Protein AF-A0A1A8L7V0-F1 (afdb_monomer)

Radius of gyration: 15.77 Å; Cα contacts (8 Å, |Δi|>4): 167; chains: 1; bounding box: 42×20×43 Å

Secondary structure (DSSP, 8-state):
-B-TT--B-EEEEEEE-SS-EEEEEEETTS-EEEEEEE-S---TT-SEEEEEEEETTS-EEEEEEEE-----SSS-TT--EEEE-

Structure (mmCIF, N/CA/C/O backbone):
data_AF-A0A1A8L7V0-F1
#
_entry.id   AF-A0A1A8L7V0-F1
#
loop_
_atom_site.group_PDB
_atom_site.id
_atom_site.type_symbol
_atom_site.la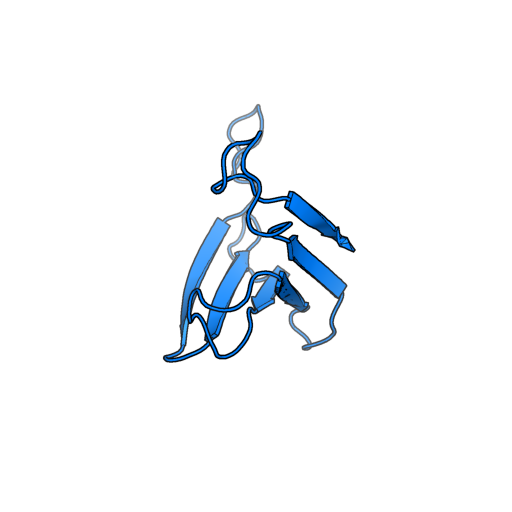bel_atom_id
_atom_site.label_alt_id
_atom_site.label_comp_id
_atom_site.label_asym_id
_atom_site.label_entity_id
_atom_site.label_seq_id
_atom_site.pdbx_PDB_ins_code
_atom_site.Cartn_x
_atom_site.Cartn_y
_atom_site.Cartn_z
_atom_site.occupancy
_atom_site.B_iso_or_equiv
_atom_site.auth_seq_id
_atom_site.auth_comp_id
_atom_site.auth_asym_id
_atom_site.auth_atom_id
_atom_site.pdbx_PDB_model_num
ATOM 1 N N . ALA A 1 1 ? -15.097 3.240 2.825 1.00 86.56 1 ALA A N 1
ATOM 2 C CA . ALA A 1 1 ? -16.002 2.945 1.694 1.00 86.56 1 ALA A CA 1
ATOM 3 C C . ALA A 1 1 ? -17.437 2.893 2.199 1.00 86.56 1 ALA A C 1
ATOM 5 O O . ALA A 1 1 ? -17.638 2.499 3.340 1.00 86.56 1 ALA A O 1
ATOM 6 N N . TYR A 1 2 ? -18.414 3.295 1.386 1.00 92.44 2 TYR A N 1
ATOM 7 C CA . TYR A 1 2 ? -19.838 3.236 1.732 1.00 92.44 2 TYR A CA 1
ATOM 8 C C . TYR A 1 2 ? -20.574 2.317 0.757 1.00 92.44 2 TYR A C 1
ATOM 10 O O . TYR A 1 2 ? -20.209 2.242 -0.415 1.00 92.44 2 TYR A O 1
ATOM 18 N N . SER A 1 3 ? -21.603 1.626 1.239 1.00 94.44 3 SER A N 1
ATOM 19 C CA . SER A 1 3 ? -22.506 0.834 0.401 1.00 94.44 3 SER A CA 1
ATOM 20 C C . SER A 1 3 ? -23.441 1.732 -0.416 1.00 94.44 3 SER A C 1
ATOM 22 O O . SER A 1 3 ? -23.557 2.933 -0.162 1.00 94.44 3 SER A O 1
ATOM 24 N N . SER A 1 4 ? -24.173 1.143 -1.368 1.00 94.50 4 SER A N 1
ATOM 25 C CA . SER A 1 4 ? -25.210 1.842 -2.148 1.00 94.50 4 SER A CA 1
ATOM 26 C C . SER A 1 4 ? -26.312 2.458 -1.275 1.00 94.50 4 SER A C 1
ATOM 28 O O . SER A 1 4 ? -26.933 3.444 -1.662 1.00 94.50 4 SER A O 1
ATOM 30 N N . GLN A 1 5 ? -26.510 1.921 -0.068 1.00 96.12 5 GLN A N 1
ATOM 31 C CA . GLN A 1 5 ? -27.452 2.408 0.941 1.00 96.12 5 GLN A CA 1
ATOM 32 C C . GLN A 1 5 ? -26.837 3.450 1.893 1.00 96.12 5 GLN A C 1
ATOM 34 O O . GLN A 1 5 ? -27.477 3.837 2.864 1.00 96.12 5 GLN A O 1
ATOM 39 N N . LYS A 1 6 ? -25.604 3.911 1.634 1.00 93.00 6 LYS A N 1
ATOM 40 C CA . LYS A 1 6 ? -24.841 4.854 2.474 1.00 93.00 6 LYS A CA 1
ATOM 41 C C . LYS A 1 6 ? -24.456 4.332 3.867 1.00 93.00 6 LYS A C 1
ATOM 43 O O . LYS A 1 6 ? -24.112 5.130 4.733 1.00 93.00 6 LYS A O 1
ATOM 48 N N . HIS A 1 7 ? -24.417 3.016 4.078 1.00 95.88 7 HIS A N 1
ATOM 49 C CA . HIS A 1 7 ? -23.793 2.449 5.281 1.00 95.88 7 HIS A CA 1
ATOM 50 C C . HIS A 1 7 ? -22.274 2.396 5.120 1.00 95.88 7 HIS A C 1
ATOM 52 O O . HIS A 1 7 ? -21.788 1.999 4.057 1.00 95.88 7 HIS A O 1
ATOM 58 N N . LEU A 1 8 ? -21.533 2.798 6.155 1.00 95.44 8 LEU A N 1
ATOM 59 C CA . LEU A 1 8 ? -20.077 2.673 6.18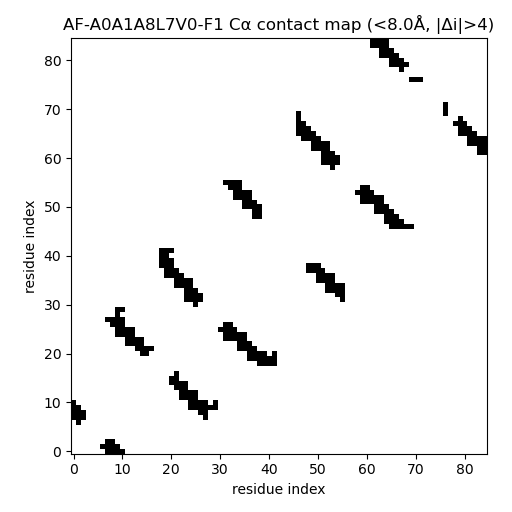5 1.00 95.44 8 LEU A CA 1
ATOM 60 C C . LEU A 1 8 ? -19.710 1.184 6.145 1.00 95.44 8 LEU A C 1
ATOM 62 O O . LEU A 1 8 ? -20.182 0.417 6.970 1.00 95.44 8 LEU A O 1
ATOM 66 N N . ILE A 1 9 ? -18.889 0.785 5.176 1.00 95.81 9 ILE A N 1
ATOM 67 C CA . ILE A 1 9 ? -18.355 -0.583 5.045 1.00 95.81 9 ILE A CA 1
ATOM 68 C C . ILE A 1 9 ? -17.056 -0.719 5.848 1.00 95.81 9 ILE A C 1
ATOM 70 O O . ILE A 1 9 ? -16.766 -1.770 6.403 1.00 95.81 9 ILE A O 1
ATOM 74 N N . GLY A 1 10 ? -16.265 0.352 5.882 1.00 95.75 10 GLY A N 1
ATOM 75 C CA . GLY A 1 10 ? -14.977 0.374 6.560 1.00 95.75 10 GLY A CA 1
ATOM 76 C C . GLY A 1 10 ? -14.142 1.587 6.186 1.00 95.75 10 GLY A C 1
ATOM 77 O O . GLY A 1 10 ? -14.526 2.393 5.323 1.00 95.75 10 GLY A O 1
ATOM 78 N N . THR A 1 11 ? -12.989 1.717 6.823 1.00 96.56 11 THR A N 1
ATOM 79 C CA . THR A 1 11 ? -12.069 2.848 6.673 1.00 96.56 11 THR A CA 1
ATOM 80 C C . THR A 1 11 ? -10.656 2.365 6.366 1.00 96.56 11 THR A C 1
ATOM 82 O O . THR A 1 11 ? -10.302 1.213 6.597 1.00 96.56 11 THR A O 1
ATOM 85 N N . VAL A 1 12 ? -9.847 3.249 5.785 1.00 95.44 12 VAL A N 1
ATOM 86 C CA . VAL A 1 12 ? -8.421 2.998 5.565 1.00 95.44 12 VAL A CA 1
ATOM 87 C C . VAL A 1 12 ? -7.653 4.133 6.217 1.00 95.44 12 VAL A C 1
ATOM 89 O O . VAL A 1 12 ? -7.873 5.298 5.884 1.00 95.44 12 VAL A O 1
ATOM 92 N N . TYR A 1 13 ? -6.755 3.795 7.135 1.00 93.94 13 TYR A N 1
ATOM 93 C CA . TYR A 1 13 ? -5.874 4.747 7.795 1.00 93.94 13 TYR A CA 1
ATOM 94 C C . TYR A 1 13 ? -4.480 4.660 7.192 1.00 93.94 13 TYR A C 1
ATOM 96 O O . TYR A 1 13 ? -3.861 3.595 7.161 1.00 93.94 13 TYR A O 1
ATOM 104 N N . GLN A 1 14 ? -3.958 5.802 6.751 1.00 91.56 14 GLN A N 1
ATOM 105 C CA . GLN A 1 14 ? -2.541 5.926 6.435 1.00 91.56 14 GLN A CA 1
ATOM 106 C C . GLN A 1 14 ? -1.771 6.036 7.747 1.00 91.56 14 GLN A C 1
ATOM 108 O O . GLN A 1 14 ? -1.865 7.036 8.461 1.00 91.56 14 GLN A O 1
ATOM 113 N N . ARG A 1 15 ? -1.033 4.983 8.086 1.00 88.31 15 ARG A N 1
ATOM 114 C CA . ARG A 1 15 ? -0.115 4.975 9.220 1.00 88.31 15 ARG A CA 1
ATOM 115 C C . ARG A 1 15 ? 1.284 5.298 8.711 1.00 88.31 15 ARG A C 1
ATOM 117 O O . ARG A 1 15 ? 1.629 5.033 7.561 1.00 88.31 15 ARG A O 1
ATOM 124 N N . TRP A 1 16 ? 2.092 5.896 9.573 1.00 66.75 16 TRP A N 1
ATOM 125 C CA . TRP A 1 16 ? 3.445 6.301 9.223 1.00 66.75 16 TRP A CA 1
ATOM 126 C C . TRP A 1 16 ? 4.463 5.462 9.982 1.00 66.75 16 TRP A C 1
ATOM 128 O O . TRP A 1 16 ? 4.379 5.305 11.197 1.00 66.75 16 TRP A O 1
ATOM 138 N N . SER A 1 17 ? 5.445 4.960 9.246 1.00 67.19 17 SER A N 1
ATOM 139 C CA . SER A 1 17 ? 6.737 4.521 9.758 1.00 67.19 17 SER A CA 1
ATOM 140 C C . SER A 1 17 ? 7.795 5.236 8.926 1.00 67.19 17 SER A C 1
ATOM 142 O O . SER A 1 17 ? 7.565 5.475 7.741 1.00 67.19 17 SER A O 1
ATOM 144 N N . MET A 1 18 ? 8.940 5.592 9.521 1.00 65.25 18 MET A N 1
ATOM 145 C CA . MET A 1 18 ? 9.964 6.416 8.854 1.00 65.25 18 MET A CA 1
ATOM 146 C C . MET A 1 18 ? 10.421 5.862 7.496 1.00 65.25 18 MET A C 1
ATOM 148 O O . MET A 1 18 ? 10.886 6.626 6.656 1.00 65.25 18 MET A O 1
ATOM 152 N N . PHE A 1 19 ? 10.273 4.555 7.275 1.00 68.56 19 PHE A N 1
ATOM 153 C CA . PHE A 1 19 ? 10.771 3.880 6.079 1.00 68.56 19 PHE A CA 1
ATOM 154 C C . PHE A 1 19 ? 9.758 2.940 5.417 1.00 68.56 19 PHE A C 1
ATOM 156 O O . PHE A 1 19 ? 9.982 2.498 4.297 1.00 68.56 19 PHE A O 1
ATOM 163 N N . THR A 1 20 ? 8.625 2.659 6.060 1.00 71.69 20 THR A N 1
ATOM 164 C CA . THR A 1 20 ? 7.690 1.628 5.595 1.00 71.69 20 THR A CA 1
ATOM 165 C C . THR A 1 20 ? 6.310 2.240 5.389 1.00 71.69 20 THR A C 1
ATOM 167 O O . THR A 1 20 ? 5.698 2.674 6.370 1.00 71.69 20 THR A O 1
ATOM 170 N N . PRO A 1 21 ? 5.775 2.269 4.156 1.00 79.44 21 PRO A N 1
ATOM 171 C CA . PRO A 1 21 ? 4.390 2.660 3.960 1.00 79.44 21 PRO A CA 1
ATOM 172 C C . PRO A 1 21 ? 3.492 1.597 4.603 1.00 79.44 21 PRO A C 1
ATOM 174 O O . PRO A 1 21 ? 3.622 0.403 4.317 1.00 79.44 21 PRO A O 1
ATOM 177 N N . LEU A 1 22 ? 2.607 2.041 5.495 1.00 89.56 22 LEU A N 1
ATOM 178 C CA . LEU A 1 22 ? 1.698 1.186 6.245 1.00 89.56 22 LEU A CA 1
ATOM 179 C C . LEU A 1 22 ? 0.273 1.714 6.089 1.00 89.56 22 LEU A C 1
ATOM 181 O O . LEU A 1 22 ? -0.031 2.839 6.482 1.00 89.56 22 LEU A O 1
ATOM 185 N N . LEU A 1 23 ? -0.611 0.892 5.539 1.00 93.06 23 LEU A N 1
ATOM 186 C CA . LEU A 1 23 ? -2.043 1.167 5.520 1.00 93.06 23 LEU A CA 1
ATOM 187 C C . LEU A 1 23 ? -2.737 0.188 6.452 1.00 93.06 23 LEU A C 1
ATOM 189 O O . LEU A 1 23 ? -2.456 -1.006 6.426 1.00 93.06 23 LEU A O 1
ATOM 193 N N . GLU A 1 24 ? -3.647 0.690 7.267 1.00 95.06 24 GLU A N 1
ATOM 194 C CA . GLU A 1 24 ? -4.487 -0.128 8.131 1.00 95.06 24 GLU A CA 1
ATOM 195 C C . GLU A 1 24 ? -5.915 -0.086 7.597 1.00 95.06 24 GLU A C 1
ATOM 197 O O . GLU A 1 24 ? -6.470 0.996 7.401 1.00 95.06 24 GLU A O 1
ATOM 202 N N . VAL A 1 25 ? -6.485 -1.256 7.315 1.00 95.50 25 VAL A N 1
ATOM 203 C CA . VAL A 1 25 ? -7.855 -1.400 6.821 1.00 95.50 25 VAL A CA 1
ATOM 204 C C . VAL A 1 25 ? -8.730 -1.822 7.988 1.00 95.50 25 VAL A C 1
ATOM 206 O O . VAL A 1 25 ? -8.494 -2.876 8.580 1.00 95.50 25 VAL A O 1
ATOM 209 N N . CYS A 1 26 ? -9.739 -1.016 8.295 1.00 95.94 26 CYS A N 1
ATOM 210 C CA . CYS A 1 26 ? -10.682 -1.264 9.376 1.00 95.94 26 CYS A CA 1
ATOM 211 C C . CYS A 1 26 ? -12.087 -1.547 8.842 1.00 95.94 26 CYS A C 1
ATOM 213 O O . CYS A 1 26 ? -12.469 -1.048 7.778 1.00 95.94 26 CYS A O 1
ATOM 215 N N . ASP A 1 27 ? -12.863 -2.311 9.604 1.00 94.94 27 ASP A N 1
ATOM 216 C CA . ASP A 1 27 ? -14.2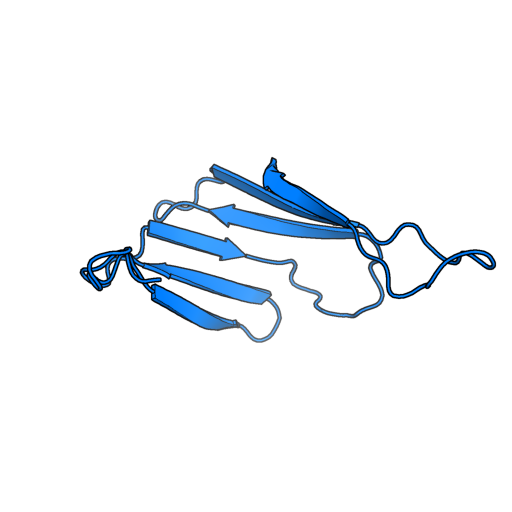93 -2.502 9.366 1.00 94.94 27 ASP A CA 1
ATOM 217 C C . ASP A 1 27 ? -15.114 -1.247 9.717 1.00 94.94 27 ASP A C 1
ATOM 219 O O . ASP A 1 27 ? -14.579 -0.172 10.013 1.00 94.94 27 ASP A O 1
ATOM 223 N N . SER A 1 28 ? -16.440 -1.362 9.628 1.00 95.25 28 SER A N 1
ATOM 224 C CA . SER A 1 28 ? -17.380 -0.289 9.960 1.00 95.25 28 SER A CA 1
ATOM 225 C C . SER A 1 28 ? -17.353 0.124 11.431 1.00 95.25 28 SER A C 1
ATOM 227 O O . SER A 1 28 ? -17.681 1.272 11.728 1.00 95.25 28 SER A O 1
ATOM 229 N N . ASP A 1 29 ? -16.952 -0.785 12.322 1.00 94.81 29 ASP A N 1
ATOM 230 C CA . ASP A 1 29 ? -16.861 -0.564 13.768 1.00 94.81 29 ASP A CA 1
ATOM 231 C C . ASP A 1 29 ? -15.486 0.002 14.171 1.00 94.81 29 ASP A C 1
ATOM 233 O O . ASP A 1 29 ? -15.264 0.391 15.319 1.00 94.81 29 ASP A O 1
ATOM 237 N N . GLY A 1 30 ? -14.564 0.103 13.209 1.00 92.69 30 GLY A N 1
ATOM 238 C CA . GLY A 1 30 ? -13.218 0.632 13.383 1.00 92.69 30 GLY A CA 1
ATOM 239 C C . GLY A 1 30 ? -12.184 -0.414 13.803 1.00 92.69 30 GLY A C 1
ATOM 240 O O . GLY A 1 30 ? -11.028 -0.049 14.038 1.00 92.69 30 GLY A O 1
ATOM 241 N N . ALA A 1 31 ? -12.541 -1.697 13.868 1.00 94.69 31 ALA A N 1
ATOM 242 C CA . ALA A 1 31 ? -11.588 -2.758 14.158 1.00 94.69 31 ALA A CA 1
ATOM 243 C C . ALA A 1 31 ? -10.698 -3.029 12.937 1.00 94.69 31 ALA A C 1
ATOM 245 O O . ALA A 1 31 ? -11.181 -3.179 11.815 1.00 94.69 31 ALA A O 1
ATOM 246 N N . SER A 1 32 ? -9.380 -3.093 13.156 1.00 94.25 32 SER A N 1
ATOM 247 C CA . SER A 1 32 ? -8.419 -3.488 12.117 1.00 94.25 32 SER A CA 1
ATOM 248 C C . SER A 1 32 ? -8.763 -4.888 11.616 1.00 94.25 32 SER A C 1
ATOM 250 O O . SER A 1 32 ? -8.972 -5.788 12.423 1.00 94.25 32 SER A O 1
ATOM 252 N N . ILE A 1 33 ? -8.785 -5.084 10.300 1.00 95.19 33 ILE A N 1
ATOM 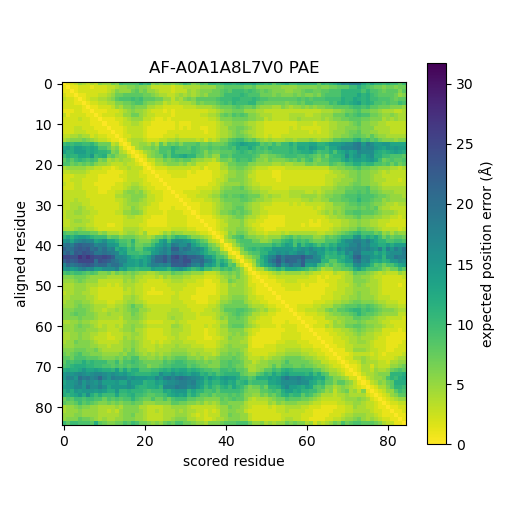253 C CA . ILE A 1 33 ? -8.980 -6.391 9.657 1.00 95.19 33 ILE A CA 1
ATOM 254 C C . ILE A 1 33 ? -7.648 -6.889 9.090 1.00 95.19 33 ILE A C 1
ATOM 256 O O . ILE A 1 33 ? -7.244 -8.027 9.329 1.00 95.19 33 ILE A O 1
ATOM 260 N N . VAL A 1 34 ? -6.953 -6.022 8.349 1.00 95.75 34 VAL A N 1
ATOM 261 C CA . VAL A 1 34 ? -5.654 -6.302 7.726 1.00 95.75 34 VAL A CA 1
ATOM 262 C C . VAL A 1 34 ? -4.798 -5.043 7.680 1.00 95.75 34 VAL A C 1
ATOM 264 O O . VAL A 1 34 ? -5.297 -3.914 7.704 1.00 95.75 34 VAL A O 1
ATOM 267 N N . ARG A 1 35 ? -3.489 -5.239 7.544 1.00 94.56 35 ARG A N 1
ATOM 268 C CA . ARG A 1 35 ? -2.526 -4.172 7.281 1.00 94.56 35 ARG A CA 1
ATOM 269 C C . ARG A 1 35 ? -1.847 -4.414 5.943 1.00 94.56 35 ARG A C 1
ATOM 271 O O . ARG A 1 35 ? -1.520 -5.543 5.607 1.00 94.56 35 ARG A O 1
ATOM 278 N N . ILE A 1 36 ? -1.615 -3.350 5.191 1.00 94.12 36 ILE A N 1
ATOM 279 C CA . ILE A 1 36 ? -0.874 -3.382 3.933 1.00 94.12 36 ILE A CA 1
ATOM 280 C C . ILE A 1 36 ? 0.483 -2.736 4.189 1.00 94.12 36 ILE A C 1
ATOM 282 O O . ILE A 1 36 ? 0.554 -1.572 4.585 1.00 94.12 36 ILE A O 1
ATOM 286 N N . GLN A 1 37 ? 1.551 -3.498 3.988 1.00 91.44 37 GLN A N 1
ATOM 287 C CA . GLN A 1 37 ? 2.927 -3.115 4.288 1.00 91.44 37 GLN A CA 1
ATOM 288 C C . GLN A 1 37 ? 3.745 -3.088 3.001 1.00 91.44 37 GLN A C 1
ATOM 290 O O . GLN A 1 37 ? 3.887 -4.111 2.338 1.00 91.44 37 GLN A O 1
ATOM 295 N N . GLY A 1 38 ? 4.292 -1.933 2.626 1.00 85.00 38 GLY A N 1
ATOM 296 C CA . GLY A 1 38 ? 5.264 -1.875 1.528 1.00 85.00 38 GLY A CA 1
ATOM 297 C C . GLY A 1 38 ? 6.693 -2.131 1.995 1.00 85.00 38 GLY A C 1
ATOM 298 O O . GLY A 1 38 ? 6.960 -2.329 3.178 1.00 85.00 38 GLY A O 1
ATOM 299 N N . SER A 1 39 ? 7.636 -2.113 1.057 1.00 75.56 39 SER A N 1
ATOM 300 C CA . SER A 1 39 ? 9.056 -2.263 1.375 1.00 75.56 39 SER A CA 1
ATOM 301 C C . SER A 1 39 ? 9.609 -1.049 2.137 1.00 75.56 39 SER A C 1
ATOM 303 O O . SER A 1 39 ? 9.131 0.075 1.996 1.00 75.56 39 SER A O 1
ATOM 305 N N . CYS A 1 40 ? 10.672 -1.282 2.914 1.00 63.94 40 CYS A N 1
ATOM 306 C CA . CYS A 1 40 ? 11.403 -0.284 3.713 1.00 63.94 40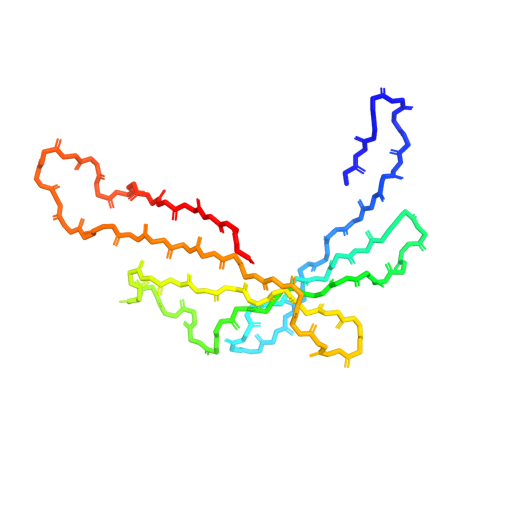 CYS A CA 1
ATOM 307 C C . CYS A 1 40 ? 12.112 0.809 2.863 1.00 63.94 40 CYS A C 1
ATOM 309 O O . CYS A 1 40 ? 12.763 1.705 3.388 1.00 63.94 40 CYS A O 1
ATOM 311 N N . CYS A 1 41 ? 12.022 0.742 1.530 1.00 63.81 41 CYS A N 1
ATOM 312 C CA . CYS A 1 41 ? 12.664 1.686 0.617 1.00 63.81 41 CYS A CA 1
ATOM 313 C C . CYS A 1 41 ? 11.630 2.265 -0.360 1.00 63.81 41 CYS A C 1
ATOM 315 O O . CYS A 1 41 ? 11.465 1.734 -1.459 1.00 63.81 41 CYS A O 1
ATOM 317 N N . PRO A 1 42 ? 10.971 3.389 -0.023 1.00 56.47 42 PRO A N 1
ATOM 318 C CA . PRO A 1 42 ? 10.052 4.081 -0.928 1.00 56.47 42 PRO A CA 1
ATOM 319 C C . PRO A 1 42 ? 10.771 4.842 -2.059 1.00 56.47 42 PRO A C 1
ATOM 321 O O . PRO A 1 42 ? 10.138 5.610 -2.786 1.00 56.47 42 PRO A O 1
ATOM 324 N N . TRP A 1 43 ? 12.090 4.675 -2.228 1.00 55.53 43 TRP A N 1
ATOM 325 C CA . TRP A 1 43 ? 12.813 5.274 -3.347 1.00 55.53 43 TRP A CA 1
ATOM 326 C C . TRP A 1 43 ? 12.219 4.794 -4.674 1.00 55.53 43 TRP A C 1
ATOM 328 O O . TRP A 1 43 ? 12.150 3.596 -4.953 1.00 55.53 43 TRP A O 1
ATOM 338 N N . ARG A 1 44 ? 11.817 5.763 -5.510 1.00 51.41 44 ARG A N 1
ATOM 339 C CA . ARG A 1 44 ? 11.201 5.603 -6.845 1.00 51.41 44 ARG A CA 1
ATOM 340 C C . ARG A 1 44 ? 12.067 4.837 -7.866 1.00 51.41 44 ARG A C 1
ATOM 342 O O . ARG A 1 44 ? 11.733 4.793 -9.040 1.00 51.41 44 ARG A O 1
ATOM 349 N N . CYS A 1 45 ? 13.180 4.250 -7.437 1.00 51.94 45 CYS A N 1
ATOM 350 C CA . CYS A 1 45 ? 14.155 3.554 -8.266 1.00 51.94 45 CYS A CA 1
ATOM 351 C C . CYS A 1 45 ? 13.754 2.105 -8.588 1.00 51.94 45 CYS A C 1
ATOM 353 O O . CYS A 1 45 ? 14.351 1.501 -9.474 1.00 51.94 45 CYS A O 1
ATOM 355 N N . PHE A 1 46 ? 12.771 1.532 -7.884 1.00 60.78 46 PHE A N 1
ATOM 356 C CA . PHE A 1 46 ? 12.322 0.162 -8.134 1.00 60.78 46 PHE A CA 1
ATOM 357 C C . PHE A 1 46 ? 11.113 0.148 -9.073 1.00 60.78 46 PHE A C 1
ATOM 359 O O . PHE A 1 46 ? 10.009 0.537 -8.689 1.00 60.78 46 PHE A O 1
ATOM 366 N N . SER A 1 47 ? 11.335 -0.323 -10.304 1.00 71.81 47 SER A N 1
ATOM 367 C CA . SER A 1 47 ? 10.306 -0.536 -11.332 1.00 71.81 47 SER A CA 1
ATOM 368 C C . SER A 1 47 ? 9.208 -1.497 -10.872 1.00 71.81 47 SER A C 1
ATOM 370 O O . SER A 1 47 ? 8.043 -1.322 -11.217 1.00 71.81 47 SER A O 1
ATOM 372 N N . ASN A 1 48 ? 9.569 -2.473 -10.039 1.00 84.81 48 ASN A N 1
ATOM 373 C CA . ASN A 1 48 ? 8.649 -3.440 -9.461 1.00 84.81 48 ASN A CA 1
ATOM 374 C C . ASN A 1 48 ? 8.570 -3.251 -7.946 1.00 84.81 48 ASN A C 1
ATOM 376 O O . ASN A 1 48 ? 9.593 -3.213 -7.263 1.00 84.81 48 ASN A O 1
ATOM 380 N N . GLN A 1 49 ? 7.353 -3.160 -7.421 1.00 86.50 49 GLN A N 1
ATOM 381 C CA . GLN A 1 49 ? 7.075 -3.029 -5.996 1.00 86.50 49 GLN A CA 1
ATOM 382 C C . GLN A 1 49 ? 6.051 -4.076 -5.571 1.00 86.50 49 GLN A C 1
ATOM 384 O O . GLN A 1 49 ? 5.182 -4.468 -6.350 1.00 86.50 49 GLN A O 1
ATOM 389 N N . GLN A 1 50 ? 6.163 -4.519 -4.324 1.00 89.25 50 GLN A N 1
ATOM 390 C CA . GLN A 1 50 ? 5.217 -5.426 -3.690 1.00 89.25 50 GLN A CA 1
ATOM 391 C C . GLN A 1 50 ? 4.788 -4.834 -2.353 1.00 89.25 50 GLN A C 1
ATOM 393 O O . GLN A 1 50 ? 5.600 -4.248 -1.632 1.00 89.25 50 GLN A O 1
ATOM 398 N N . PHE A 1 51 ? 3.515 -5.009 -2.034 1.00 91.31 51 PHE A N 1
ATOM 399 C CA . PHE A 1 51 ? 2.897 -4.607 -0.786 1.00 91.31 51 PHE A CA 1
ATOM 400 C C . PHE A 1 51 ? 2.231 -5.836 -0.184 1.00 91.31 51 PHE A C 1
ATOM 402 O O . PHE A 1 51 ? 1.327 -6.421 -0.778 1.00 91.31 51 PHE A O 1
ATOM 409 N N . GLN A 1 52 ? 2.706 -6.232 0.986 1.00 93.56 52 GLN A N 1
ATOM 410 C CA . GLN A 1 52 ? 2.229 -7.405 1.696 1.00 93.56 52 GLN A CA 1
ATOM 411 C C . GLN A 1 52 ? 0.927 -7.075 2.409 1.00 93.56 52 GLN A C 1
ATOM 413 O O . GLN A 1 52 ? 0.865 -6.101 3.159 1.00 93.56 52 GLN A O 1
ATOM 418 N N . ILE A 1 53 ? -0.105 -7.880 2.189 1.00 95.44 53 ILE A N 1
ATOM 419 C CA . ILE A 1 53 ? -1.333 -7.838 2.974 1.00 95.44 53 ILE A CA 1
ATOM 420 C C . ILE A 1 53 ? -1.136 -8.816 4.123 1.00 95.44 53 ILE A C 1
ATOM 422 O O . ILE A 1 53 ? -1.000 -10.018 3.906 1.00 95.44 53 ILE A O 1
ATOM 426 N N . VAL A 1 54 ? -1.106 -8.299 5.344 1.00 95.31 54 VAL A N 1
ATOM 427 C CA . VAL A 1 54 ? -0.908 -9.084 6.561 1.00 95.31 54 VAL A CA 1
ATOM 428 C C . VAL A 1 54 ? -2.150 -9.022 7.442 1.00 95.31 54 VAL A C 1
ATOM 430 O O . VAL A 1 54 ? -2.782 -7.974 7.589 1.00 95.31 54 VAL A O 1
ATOM 433 N N . SER A 1 55 ? -2.508 -10.151 8.038 1.00 95.12 55 SER A N 1
ATOM 434 C CA . SER A 1 55 ? -3.568 -10.243 9.035 1.00 95.12 55 SER A CA 1
ATOM 435 C C . SER A 1 55 ? -3.147 -9.587 10.353 1.00 95.12 55 SER A C 1
ATOM 437 O O . SER A 1 55 ? -1.977 -9.268 10.588 1.00 95.12 55 SER A O 1
ATOM 439 N N . ASN A 1 56 ? -4.103 -9.420 11.267 1.00 91.00 56 ASN A N 1
ATOM 440 C CA . ASN A 1 56 ? -3.828 -8.879 12.599 1.00 91.00 56 ASN A CA 1
ATOM 441 C C . ASN A 1 56 ? -2.848 -9.729 13.426 1.00 91.00 56 ASN A C 1
ATOM 443 O O . ASN A 1 56 ? -2.184 -9.184 14.307 1.00 91.00 56 ASN A O 1
ATOM 447 N N . ILE A 1 57 ? -2.751 -11.031 13.137 1.00 92.50 57 ILE A N 1
ATOM 448 C CA . ILE A 1 57 ? -1.810 -11.960 13.784 1.00 92.50 57 ILE A CA 1
ATOM 449 C C . ILE A 1 57 ? -0.438 -12.003 13.090 1.00 92.50 57 ILE A C 1
ATOM 451 O O . ILE A 1 57 ? 0.457 -12.702 13.550 1.00 92.50 57 ILE A O 1
ATOM 455 N N . GLY A 1 58 ? -0.251 -11.228 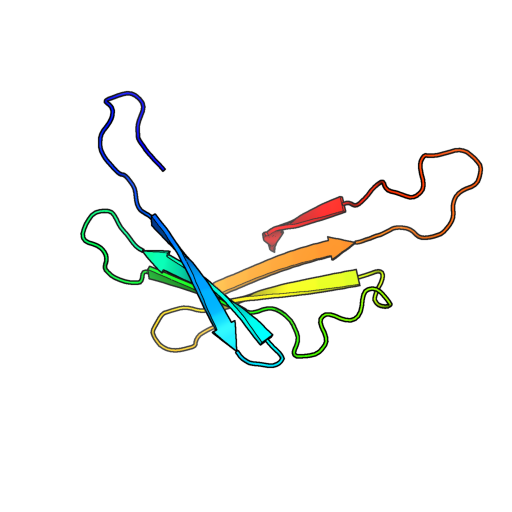12.014 1.00 89.50 58 GLY A N 1
ATOM 456 C CA . GLY A 1 58 ? 1.017 -11.101 11.292 1.00 89.50 58 GLY A CA 1
ATOM 457 C C . GLY A 1 58 ? 1.209 -12.089 10.140 1.00 89.50 58 GLY A C 1
ATOM 458 O O . GLY A 1 58 ? 2.256 -12.062 9.502 1.00 89.50 58 GLY A O 1
ATOM 459 N N . GLU A 1 59 ? 0.220 -12.932 9.841 1.00 95.00 59 GLU A N 1
ATOM 460 C CA . GLU A 1 59 ? 0.280 -13.841 8.693 1.00 95.00 59 GLU A CA 1
ATOM 461 C C . GLU A 1 59 ? 0.026 -13.093 7.385 1.00 95.00 59 GLU A C 1
ATOM 463 O O . GLU A 1 59 ? -0.914 -12.302 7.287 1.00 95.00 59 GLU A O 1
ATOM 468 N N . GLN A 1 60 ? 0.835 -13.365 6.365 1.00 95.12 60 GLN A N 1
ATOM 469 C CA . GLN A 1 60 ? 0.608 -12.846 5.022 1.00 95.12 60 GLN A CA 1
ATOM 470 C C . GLN A 1 60 ? -0.604 -13.549 4.400 1.00 95.12 60 GLN A C 1
ATOM 472 O O . GLN A 1 60 ? -0.629 -14.771 4.281 1.00 95.12 60 GLN A O 1
ATOM 477 N N . VAL A 1 61 ? -1.598 -12.765 3.991 1.00 96.25 61 VAL A N 1
ATOM 478 C CA . VAL A 1 61 ? -2.842 -13.253 3.374 1.00 96.25 61 VAL A CA 1
ATOM 479 C C . VAL A 1 61 ? -2.935 -12.923 1.885 1.00 96.25 61 VAL A C 1
ATOM 481 O O . VAL A 1 61 ? -3.843 -13.398 1.214 1.00 96.25 61 VAL A O 1
ATOM 484 N N . GLY A 1 62 ? -2.013 -12.108 1.371 1.00 95.94 62 GLY A N 1
ATOM 485 C CA . GLY A 1 62 ? -1.932 -11.772 -0.045 1.00 95.94 62 GLY A CA 1
ATOM 486 C C . GLY A 1 62 ? -0.866 -10.723 -0.329 1.00 95.94 62 GLY A C 1
ATOM 487 O O . GLY A 1 62 ? -0.227 -10.192 0.583 1.00 95.94 62 GLY A O 1
ATOM 488 N N . THR A 1 63 ? -0.687 -10.408 -1.606 1.00 95.19 63 THR A N 1
ATOM 489 C CA . THR A 1 63 ? 0.303 -9.449 -2.094 1.00 95.19 63 THR A CA 1
ATOM 490 C C . THR A 1 63 ? -0.302 -8.580 -3.183 1.00 95.19 63 THR A C 1
ATOM 492 O O . THR A 1 63 ? -0.802 -9.071 -4.190 1.00 95.19 63 THR A O 1
ATOM 495 N N . ILE A 1 64 ? -0.200 -7.264 -3.028 1.00 94.44 64 ILE A N 1
ATOM 496 C CA . ILE A 1 64 ? -0.441 -6.322 -4.122 1.00 94.44 64 ILE A CA 1
A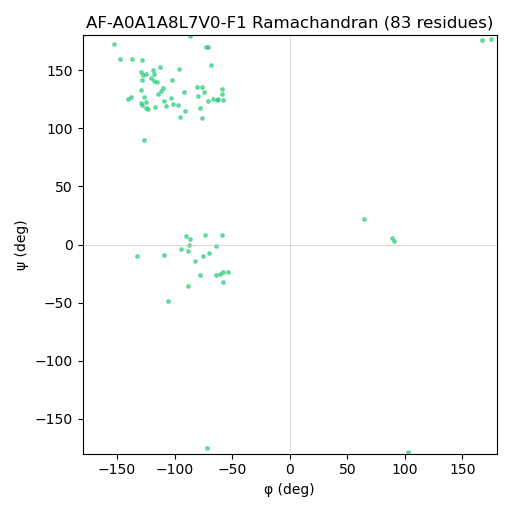TOM 497 C C . ILE A 1 64 ? 0.899 -6.075 -4.797 1.00 94.44 64 ILE A C 1
ATOM 499 O O . ILE A 1 64 ? 1.879 -5.752 -4.127 1.00 94.44 64 ILE A O 1
ATOM 503 N N . TRP A 1 65 ? 0.963 -6.172 -6.118 1.00 92.31 65 TRP A N 1
ATOM 504 C CA . TRP A 1 65 ? 2.168 -5.832 -6.864 1.00 92.31 65 TRP A CA 1
ATOM 505 C C . TRP A 1 65 ? 1.917 -4.686 -7.828 1.00 92.31 65 TRP A C 1
ATOM 507 O O . TRP A 1 65 ? 0.822 -4.497 -8.351 1.00 92.31 65 TRP A O 1
ATOM 517 N N . LYS A 1 66 ? 2.978 -3.928 -8.068 1.00 89.06 66 LYS A N 1
ATOM 518 C CA . LYS A 1 66 ? 3.057 -2.834 -9.025 1.00 89.06 66 LYS A CA 1
ATOM 519 C C . LYS A 1 66 ? 4.255 -3.103 -9.920 1.00 89.06 66 LYS A C 1
ATOM 521 O O . LYS A 1 66 ? 5.350 -3.327 -9.408 1.00 89.06 66 LYS A O 1
ATOM 526 N N . LYS A 1 67 ? 4.062 -3.096 -11.234 1.00 88.75 67 LYS A N 1
ATOM 527 C CA . LYS A 1 67 ? 5.114 -3.356 -12.221 1.00 88.75 67 LYS A CA 1
ATOM 528 C C . LYS A 1 67 ? 5.137 -2.252 -13.261 1.00 88.75 67 LYS A C 1
ATOM 530 O O . LYS A 1 67 ? 4.152 -2.021 -13.960 1.00 88.75 67 LYS A O 1
ATOM 535 N N . TRP A 1 68 ? 6.283 -1.604 -13.379 1.00 87.38 68 TRP A N 1
ATOM 536 C CA . TRP A 1 68 ? 6.592 -0.704 -14.472 1.00 87.38 68 TRP A CA 1
ATOM 537 C C . TRP A 1 68 ? 7.401 -1.470 -15.528 1.00 87.38 68 TRP A C 1
ATOM 539 O O . TRP A 1 68 ? 8.475 -1.986 -15.206 1.00 87.38 68 TRP A O 1
ATOM 549 N N . PRO A 1 69 ? 6.912 -1.578 -16.777 1.00 83.81 69 PRO A N 1
ATOM 550 C CA . PRO A 1 69 ? 7.533 -2.411 -17.809 1.00 83.81 69 PRO A CA 1
ATOM 551 C C . PRO A 1 69 ? 8.883 -1.875 -18.308 1.00 83.81 69 PRO A C 1
ATOM 553 O O . PRO A 1 69 ? 9.563 -2.567 -19.063 1.00 83.81 69 PRO A O 1
ATOM 556 N N . GLY A 1 70 ? 9.282 -0.671 -17.898 1.00 80.81 70 GLY A N 1
ATOM 557 C CA . GLY A 1 70 ? 10.514 -0.042 -18.346 1.00 80.81 70 GLY A CA 1
ATOM 558 C C . GLY A 1 70 ? 10.287 1.032 -19.402 1.00 80.81 70 GLY A C 1
ATOM 559 O O . GLY A 1 70 ? 9.164 1.340 -19.803 1.00 80.81 70 GLY A O 1
ATOM 560 N N . PHE A 1 71 ? 11.401 1.598 -19.857 1.00 81.56 71 PHE A N 1
ATOM 561 C CA . PHE A 1 71 ? 11.425 2.593 -20.918 1.00 81.56 71 PHE A CA 1
ATOM 562 C C . PHE A 1 71 ? 10.812 2.029 -22.207 1.00 81.56 71 PHE A C 1
ATOM 564 O O . PHE A 1 71 ? 11.204 0.960 -22.679 1.00 81.56 71 PHE A O 1
ATOM 571 N N . ASN A 1 72 ? 9.876 2.767 -22.800 1.00 81.06 72 ASN A N 1
ATOM 572 C CA . ASN A 1 72 ? 9.258 2.414 -24.070 1.00 81.06 72 ASN A CA 1
ATOM 573 C C . ASN A 1 72 ? 9.064 3.683 -24.905 1.00 81.06 72 ASN A C 1
ATOM 575 O O . ASN A 1 72 ? 8.456 4.638 -24.441 1.00 81.06 72 ASN A O 1
ATOM 579 N N . VAL A 1 73 ? 9.579 3.691 -26.136 1.00 80.88 73 VAL A N 1
ATOM 580 C CA . VAL A 1 73 ? 9.513 4.866 -27.028 1.00 80.88 73 VAL A CA 1
ATOM 581 C C . VAL A 1 73 ? 8.127 5.025 -27.667 1.00 80.88 73 VAL A C 1
ATOM 583 O O . VAL A 1 73 ? 7.737 6.129 -28.030 1.00 80.88 73 VAL A O 1
ATOM 586 N N . GLY A 1 74 ? 7.379 3.928 -27.817 1.00 83.19 74 GLY A N 1
ATOM 587 C CA . GLY A 1 74 ? 6.075 3.907 -28.487 1.00 83.19 74 GLY A CA 1
ATOM 588 C C . GLY A 1 74 ? 4.872 4.042 -27.553 1.00 83.19 74 GLY A C 1
ATOM 589 O O . GLY A 1 74 ? 3.744 4.078 -28.033 1.00 83.19 74 GLY A O 1
ATOM 590 N N . HIS A 1 75 ? 5.087 4.089 -26.237 1.00 72.12 75 HIS A N 1
ATOM 591 C CA . HIS A 1 75 ? 4.025 4.139 -25.233 1.00 72.12 75 HIS A CA 1
ATOM 592 C C . HIS A 1 75 ? 4.358 5.154 -24.146 1.00 72.12 75 HIS A C 1
ATOM 594 O O . HIS A 1 75 ? 5.516 5.509 -23.939 1.00 72.12 75 HIS A O 1
ATOM 600 N N . ASN A 1 76 ? 3.333 5.599 -23.420 1.00 73.50 76 ASN A N 1
ATOM 601 C CA . ASN A 1 76 ? 3.546 6.457 -22.267 1.00 73.50 76 ASN A CA 1
ATOM 602 C C . ASN A 1 76 ? 4.365 5.716 -21.194 1.00 73.50 76 ASN A C 1
ATOM 604 O O . ASN A 1 76 ? 3.986 4.631 -20.752 1.00 73.50 76 ASN A O 1
ATOM 608 N N . MET A 1 77 ? 5.474 6.323 -20.773 1.00 75.31 77 MET A N 1
ATOM 609 C CA . MET A 1 77 ? 6.374 5.777 -19.760 1.00 75.31 77 MET A CA 1
ATOM 610 C C . MET A 1 77 ? 5.826 5.887 -18.340 1.00 75.31 77 MET A C 1
ATOM 612 O O . MET A 1 77 ? 6.378 5.254 -17.457 1.00 75.31 77 MET A O 1
ATOM 616 N N . ASP A 1 78 ? 4.731 6.602 -18.104 1.00 77.94 78 ASP A N 1
ATOM 617 C CA . ASP A 1 78 ? 4.076 6.614 -16.789 1.00 77.94 78 ASP A CA 1
ATOM 618 C C . ASP A 1 78 ? 3.066 5.460 -16.622 1.00 77.94 78 ASP A C 1
ATOM 620 O O . ASP A 1 78 ? 2.353 5.387 -15.623 1.00 77.94 78 ASP A O 1
ATOM 624 N N . HIS A 1 79 ? 2.966 4.554 -17.605 1.00 84.00 79 HIS A N 1
ATOM 625 C CA . HIS A 1 79 ? 2.031 3.435 -17.547 1.00 84.00 79 HIS A CA 1
ATOM 626 C C . HIS A 1 79 ? 2.546 2.309 -16.641 1.00 84.00 79 HIS A C 1
ATOM 628 O O . HIS A 1 79 ? 3.564 1.669 -16.915 1.00 84.00 79 HIS A O 1
ATOM 634 N N . GLU A 1 80 ? 1.802 2.039 -15.572 1.00 86.75 80 GLU A N 1
ATOM 635 C CA . GLU A 1 80 ? 2.120 1.035 -14.561 1.00 86.75 80 GLU A CA 1
ATOM 636 C C . GLU A 1 80 ? 1.004 -0.008 -14.474 1.00 86.75 80 GLU A C 1
ATOM 638 O O . GLU A 1 80 ? -0.179 0.311 -14.586 1.00 86.75 80 GLU A O 1
ATOM 643 N N . TYR A 1 81 ? 1.385 -1.263 -14.240 1.00 89.75 81 TYR A N 1
ATOM 644 C CA . TYR A 1 81 ? 0.454 -2.366 -14.032 1.00 89.75 81 TYR A CA 1
ATOM 645 C C . TYR A 1 81 ? 0.351 -2.698 -12.552 1.00 89.75 81 TYR A C 1
ATOM 647 O O . TYR A 1 81 ? 1.363 -2.729 -11.850 1.00 89.75 81 TYR A O 1
ATOM 655 N N . PHE A 1 82 ? -0.858 -3.017 -12.105 1.00 92.88 82 PHE A N 1
ATOM 656 C CA . PHE A 1 82 ? -1.131 -3.440 -10.739 1.00 92.88 82 PHE A CA 1
ATOM 657 C C . PHE A 1 82 ? -1.846 -4.785 -10.748 1.00 92.88 82 PHE A C 1
ATOM 659 O O . PHE A 1 82 ? -2.642 -5.061 -11.646 1.00 92.88 82 PHE A O 1
ATOM 666 N N . GLY A 1 83 ? -1.584 -5.600 -9.735 1.00 95.25 83 GLY A N 1
ATOM 667 C CA . GLY A 1 83 ? -2.272 -6.867 -9.544 1.00 95.25 83 GLY A CA 1
ATOM 668 C C . GLY A 1 83 ? -2.313 -7.289 -8.085 1.00 95.25 83 GLY A C 1
ATOM 669 O O . GLY A 1 83 ? -1.704 -6.655 -7.220 1.00 95.25 83 GLY A O 1
ATOM 670 N N . LEU A 1 84 ? -3.070 -8.353 -7.842 1.00 95.44 84 LEU A N 1
ATOM 671 C CA . LEU A 1 84 ? -3.274 -8.978 -6.544 1.00 95.44 84 LEU A CA 1
ATOM 672 C C . LEU A 1 84 ? -3.001 -10.477 -6.693 1.00 95.44 84 LEU A C 1
ATOM 674 O O . LEU A 1 84 ? -3.499 -11.087 -7.641 1.00 95.44 84 LEU A O 1
ATOM 678 N N . GLU A 1 85 ? -2.220 -11.034 -5.775 1.00 91.69 85 GLU A N 1
ATOM 679 C CA . GLU A 1 85 ? -1.906 -12.465 -5.654 1.00 91.69 85 GLU A CA 1
ATOM 680 C C . GLU A 1 85 ? -2.179 -12.964 -4.234 1.00 91.69 85 GLU A C 1
ATOM 682 O O . GLU A 1 85 ? -1.913 -12.197 -3.277 1.00 91.69 85 GLU A O 1
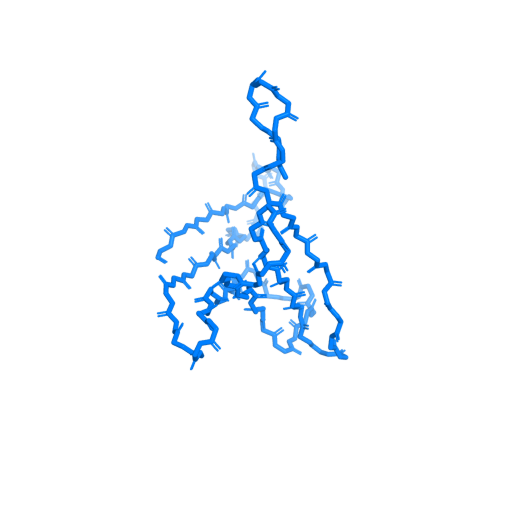#

Foldseek 3Di:
DADPVRQFQWDWDFDDDPQKTKIFTGGSVRHTAWIWIWDSHPPPPDQKTKIFIAGPVGHTPWIKMKHQPDDDPVDDSVDIDIDID

InterPro domains:
  IPR005552 Scramblase [PF03803] (5-82)
  IPR005552 Scramblase [PTHR23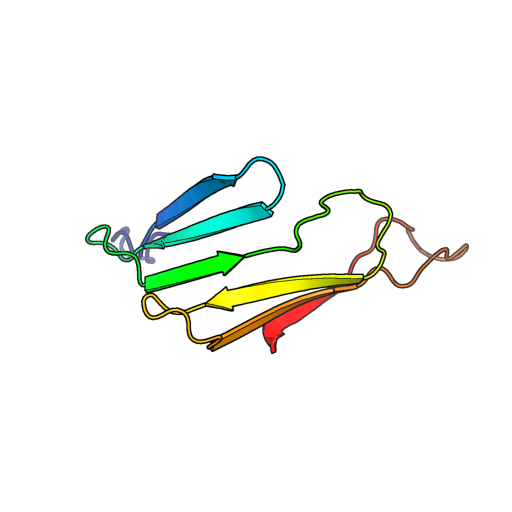248] (4-84)

Organism: NCBI:txid704102

Nearest PDB structures (foldseek):
  3gy9-assembly1_A  TM=6.559E-01  e=4.220E+00  Exiguobacterium sibiricum 255-15
  4u46-assembly1_A  TM=3.081E-01  e=1.998E+00  Gallus gallus
  5lur-assembly1_B-2  TM=3.076E-01  e=3.063E+00  Gallus gallus
  7p4z-assembly1_A-2  TM=3.018E-01  e=3.063E+00  Gallus gallus
  1z94-assembly1_B  TM=4.173E-01  e=9.405E+00  Chromobacterium violaceum ATCC 12472

Sequence (85 aa):
AYSSQKHLIGTVYQRWSMFTPLLEVCDSDGASIVRIQGSCCPWRCFSNQQFQIVSNIGEQVGTIWKKWPGFNVGHNMDHEYFGLE

Mean predicted aligned error: 5.96 Å

Solvent-accessible surface area (backbone atoms only — not comparable to full-atom values): 4954 Å² total; per-residue (Å²): 84,62,46,100,85,70,47,66,57,24,46,76,44,86,47,85,51,101,44,30,56,32,37,40,35,22,38,62,89,63,51,75,59,36,35,39,38,40,52,68,64,80,62,88,83,56,52,62,47,58,29,40,29,24,38,84,88,66,50,77,78,37,35,40,38,38,41,41,91,59,92,46,94,91,51,74,68,86,59,66,47,74,52,76,86

pLDDT: mean 86.2, std 11.8, range [51.41, 96.56]